Protein AF-A0A453DT46-F1 (afdb_monomer_lite)

Radius of gyration: 20.08 Å; chains: 1; bounding box: 34×26×58 Å

Organism: Aegilops tauschii subsp. strangulata (NCBI:txid200361)

Structure (mmCIF, N/CA/C/O backbone):
data_AF-A0A453DT46-F1
#
_entry.id   AF-A0A453DT46-F1
#
loop_
_atom_site.group_PDB
_atom_site.id
_atom_site.type_symbol
_atom_site.label_atom_id
_atom_site.label_alt_id
_atom_site.label_comp_id
_atom_site.label_asym_id
_atom_site.label_entity_id
_atom_site.label_seq_id
_atom_site.pdbx_PDB_ins_code
_atom_site.Cartn_x
_atom_site.Cartn_y
_atom_site.Cartn_z
_atom_site.occupancy
_atom_site.B_iso_or_equiv
_atom_site.auth_seq_id
_atom_site.auth_comp_id
_atom_site.auth_asym_id
_atom_site.auth_atom_id
_atom_site.pdbx_PDB_model_num
ATOM 1 N N . SER A 1 1 ? 3.422 9.042 13.425 1.00 88.56 1 SER A N 1
ATOM 2 C CA . SER A 1 1 ? 2.007 9.376 13.141 1.00 88.56 1 SER A CA 1
ATOM 3 C C . SER A 1 1 ? 1.644 8.891 11.740 1.00 88.56 1 SER A C 1
ATOM 5 O O . SER A 1 1 ? 2.549 8.608 10.959 1.00 88.56 1 SER A O 1
ATOM 7 N N . TYR A 1 2 ? 0.354 8.788 11.397 1.00 96.81 2 TYR A N 1
ATOM 8 C CA . TYR A 1 2 ? -0.080 8.256 10.092 1.00 96.81 2 TYR A CA 1
ATOM 9 C C . TYR A 1 2 ? 0.456 9.076 8.910 1.00 96.81 2 TYR A C 1
ATOM 11 O O . TYR A 1 2 ? 0.863 8.499 7.903 1.00 96.81 2 TYR A O 1
ATOM 19 N N . ALA A 1 3 ? 0.520 10.402 9.072 1.00 97.75 3 ALA A N 1
ATOM 20 C CA . ALA A 1 3 ? 1.056 11.328 8.079 1.00 97.75 3 ALA A CA 1
ATOM 21 C C . ALA A 1 3 ? 2.569 11.159 7.858 1.00 97.75 3 ALA A C 1
ATOM 23 O O . ALA A 1 3 ? 3.011 11.162 6.714 1.00 97.75 3 ALA A O 1
ATOM 24 N N . ILE A 1 4 ? 3.354 10.935 8.923 1.00 98.31 4 ILE A N 1
ATOM 25 C CA . ILE A 1 4 ? 4.809 10.705 8.815 1.00 98.31 4 ILE A CA 1
ATOM 26 C C . ILE A 1 4 ? 5.107 9.430 8.013 1.00 98.31 4 ILE A C 1
ATOM 28 O O . ILE A 1 4 ? 5.979 9.418 7.150 1.00 98.31 4 ILE A O 1
ATOM 32 N N . GLU A 1 5 ? 4.351 8.357 8.252 1.00 98.06 5 GLU A N 1
ATOM 33 C CA . GLU A 1 5 ? 4.476 7.136 7.449 1.00 98.06 5 GLU A CA 1
ATOM 34 C C . GLU A 1 5 ? 4.097 7.393 5.986 1.00 98.06 5 GLU A C 1
ATOM 36 O O . GLU A 1 5 ? 4.748 6.877 5.083 1.00 98.06 5 GLU A O 1
ATOM 41 N N . SER A 1 6 ? 3.063 8.210 5.754 1.00 98.00 6 SER A N 1
ATOM 42 C CA . SER A 1 6 ? 2.613 8.562 4.409 1.00 98.00 6 SER A CA 1
ATOM 43 C C . SER A 1 6 ? 3.694 9.303 3.628 1.00 98.00 6 SER A C 1
ATOM 45 O O . SER A 1 6 ? 4.025 8.878 2.528 1.00 98.00 6 SER A O 1
ATOM 47 N N . ILE A 1 7 ? 4.287 10.362 4.195 1.00 98.38 7 ILE A N 1
ATOM 48 C CA . ILE A 1 7 ? 5.329 11.130 3.498 1.00 98.38 7 ILE A CA 1
ATOM 49 C C . ILE A 1 7 ? 6.579 10.285 3.244 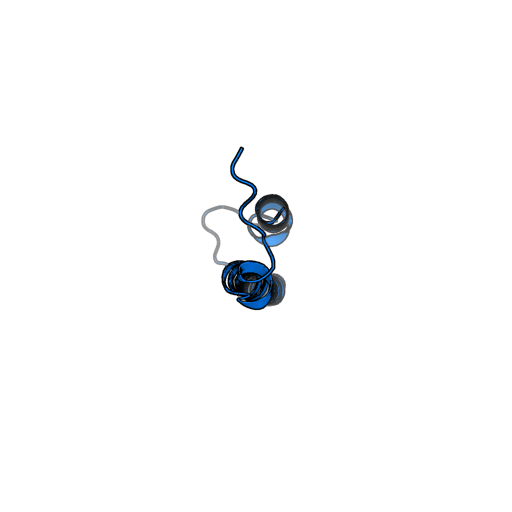1.00 98.38 7 ILE A C 1
ATOM 51 O O . ILE A 1 7 ? 7.160 10.358 2.165 1.00 98.38 7 ILE A O 1
ATOM 55 N N . HIS A 1 8 ? 6.955 9.414 4.186 1.00 98.31 8 HIS A N 1
ATOM 56 C CA . HIS A 1 8 ? 8.088 8.515 3.992 1.00 98.31 8 HIS A CA 1
ATOM 57 C C . HIS A 1 8 ? 7.857 7.550 2.820 1.00 98.31 8 HIS A C 1
ATOM 59 O O . HIS A 1 8 ? 8.766 7.324 2.023 1.00 98.31 8 HIS A O 1
ATOM 65 N N . LEU A 1 9 ? 6.646 7.005 2.673 1.00 98.31 9 LEU A N 1
ATOM 66 C CA . LEU A 1 9 ? 6.311 6.138 1.542 1.00 98.31 9 LEU A CA 1
ATOM 67 C C . LEU A 1 9 ? 6.200 6.912 0.227 1.00 98.31 9 LEU A C 1
ATOM 69 O O . LEU A 1 9 ? 6.655 6.414 -0.801 1.00 98.31 9 LEU A O 1
ATOM 73 N N . SER A 1 10 ? 5.679 8.139 0.253 1.00 98.19 10 SER A N 1
ATOM 74 C CA . SER A 1 10 ? 5.660 8.996 -0.931 1.00 98.19 10 SER A CA 1
ATOM 75 C C . SER A 1 10 ? 7.072 9.226 -1.472 1.00 98.19 10 SER A C 1
ATOM 77 O O . SER A 1 10 ? 7.316 8.992 -2.653 1.00 98.19 10 SER A O 1
ATOM 79 N N . CYS A 1 11 ? 8.022 9.605 -0.612 1.00 98.25 11 CYS A N 1
ATOM 80 C CA . CYS A 1 11 ? 9.399 9.867 -1.033 1.00 98.25 11 CYS A CA 1
ATOM 81 C C . CYS A 1 11 ? 10.140 8.602 -1.486 1.00 98.25 11 CYS A C 1
ATOM 83 O O . CYS A 1 11 ? 10.887 8.659 -2.455 1.00 98.25 11 CYS A O 1
ATOM 85 N N . ASN A 1 12 ? 9.948 7.468 -0.804 1.00 97.75 12 ASN A N 1
ATOM 86 C CA . ASN A 1 12 ? 10.748 6.262 -1.054 1.00 97.75 12 ASN A CA 1
ATOM 87 C C . ASN A 1 12 ? 10.142 5.284 -2.067 1.00 97.75 12 ASN A C 1
ATOM 89 O O . ASN A 1 12 ? 10.862 4.417 -2.554 1.00 97.75 12 ASN A O 1
ATOM 93 N N . TYR A 1 13 ? 8.849 5.400 -2.378 1.00 97.44 13 TYR A N 1
ATOM 94 C CA . TYR A 1 13 ? 8.157 4.469 -3.274 1.00 97.44 13 TYR A CA 1
ATOM 95 C C . TYR A 1 13 ? 7.396 5.175 -4.392 1.00 97.44 13 TYR A C 1
ATOM 97 O O . TYR A 1 13 ? 7.539 4.768 -5.544 1.00 97.44 13 TYR A O 1
ATOM 105 N N . ALA A 1 14 ? 6.608 6.209 -4.076 1.00 97.44 14 ALA A N 1
ATOM 106 C CA . ALA A 1 14 ? 5.739 6.846 -5.068 1.00 97.44 14 ALA A CA 1
ATOM 107 C C . ALA A 1 14 ? 6.529 7.717 -6.056 1.00 97.44 14 ALA A C 1
ATOM 109 O O . ALA A 1 14 ? 6.458 7.489 -7.261 1.00 97.44 14 ALA A O 1
ATOM 110 N N . TYR A 1 15 ? 7.302 8.678 -5.543 1.00 97.12 15 TYR A N 1
ATOM 111 C CA . TYR A 1 15 ? 8.078 9.624 -6.355 1.00 97.12 15 TYR A CA 1
ATOM 112 C C . TYR A 1 15 ? 9.474 9.121 -6.712 1.00 97.12 15 TYR A C 1
ATOM 114 O O . TYR A 1 15 ? 10.111 9.654 -7.618 1.00 97.12 15 TYR A O 1
ATOM 122 N N . LYS A 1 16 ? 9.965 8.111 -5.990 1.00 96.31 16 LYS A N 1
ATOM 123 C CA . LYS A 1 16 ? 11.307 7.578 -6.190 1.00 96.31 16 LYS A CA 1
ATOM 124 C C . LYS A 1 16 ? 11.462 7.032 -7.612 1.00 96.31 16 LYS A C 1
ATOM 126 O O . LYS A 1 16 ? 10.701 6.150 -8.010 1.00 96.31 16 LYS A O 1
ATOM 131 N N . ASP A 1 17 ? 12.471 7.541 -8.315 1.00 93.88 17 ASP A N 1
ATOM 132 C CA . ASP A 1 17 ? 12.873 7.149 -9.672 1.00 93.88 17 ASP A CA 1
ATOM 133 C C . ASP A 1 17 ? 11.807 7.409 -10.761 1.00 93.88 17 ASP A C 1
ATOM 135 O O . ASP A 1 17 ? 11.914 6.898 -11.873 1.00 93.88 17 ASP A O 1
ATOM 139 N N . VAL A 1 18 ? 10.786 8.226 -10.464 1.00 96.56 18 VAL A N 1
ATOM 140 C CA . VAL A 1 18 ? 9.748 8.633 -11.424 1.00 96.56 18 VAL A CA 1
ATOM 141 C C . VAL A 1 18 ? 10.054 10.029 -11.956 1.00 96.56 18 VAL A C 1
ATOM 143 O O . VAL A 1 18 ? 10.296 10.957 -11.185 1.00 96.56 18 VAL A O 1
ATOM 146 N N . VAL A 1 19 ? 9.993 10.197 -13.278 1.00 96.50 19 VAL A N 1
ATOM 147 C CA . VAL A 1 19 ? 10.138 11.496 -13.954 1.00 96.50 19 VAL A CA 1
ATOM 148 C C . VAL A 1 19 ? 8.901 11.810 -14.794 1.00 96.50 19 VAL A C 1
ATOM 150 O O . VAL A 1 19 ? 8.073 10.944 -15.065 1.00 96.50 19 VAL A O 1
ATOM 153 N N . GLN A 1 20 ? 8.735 13.072 -15.180 1.00 97.50 20 GLN A N 1
ATOM 154 C CA . GLN A 1 20 ? 7.572 13.507 -15.949 1.00 97.50 20 GLN A CA 1
ATOM 155 C C . GLN A 1 20 ? 7.516 12.830 -17.332 1.00 97.50 20 GLN A C 1
ATOM 157 O O . GLN A 1 20 ? 8.545 12.611 -17.965 1.00 97.50 20 GLN A O 1
ATOM 162 N N . ASN A 1 21 ? 6.297 12.567 -17.817 1.00 96.56 21 ASN A N 1
ATOM 163 C CA . ASN A 1 21 ? 6.010 12.051 -19.162 1.00 96.56 21 ASN A CA 1
ATOM 164 C C . ASN A 1 21 ? 6.554 10.637 -19.464 1.00 96.56 21 ASN A C 1
ATOM 166 O O . ASN A 1 21 ? 6.793 10.303 -20.623 1.00 96.56 21 ASN A O 1
ATOM 170 N N . ILE A 1 22 ? 6.729 9.800 -18.436 1.00 96.31 22 ILE A N 1
ATOM 171 C CA . ILE A 1 22 ? 7.026 8.369 -18.602 1.00 96.31 22 ILE A CA 1
ATOM 172 C C . ILE A 1 22 ? 5.769 7.522 -18.418 1.00 96.31 22 ILE A C 1
ATOM 174 O O . ILE A 1 22 ? 4.847 7.900 -17.695 1.00 96.31 22 ILE A O 1
ATOM 178 N N . THR A 1 23 ? 5.760 6.343 -19.035 1.00 97.25 23 THR A N 1
ATOM 179 C CA . THR A 1 23 ? 4.762 5.308 -18.746 1.00 97.25 23 THR A CA 1
ATOM 180 C C . THR A 1 23 ? 5.299 4.388 -17.655 1.00 97.25 23 THR A C 1
ATOM 182 O O . THR A 1 23 ? 6.406 3.868 -17.774 1.00 97.25 23 THR A O 1
ATOM 185 N N . LEU A 1 24 ? 4.519 4.188 -16.594 1.00 97.94 24 LEU A N 1
ATOM 186 C CA . LEU A 1 24 ? 4.835 3.250 -15.520 1.00 97.94 24 LEU A CA 1
ATOM 187 C C . LEU A 1 24 ? 4.201 1.896 -15.842 1.00 97.94 24 LEU A C 1
ATOM 189 O O . LEU A 1 24 ? 2.979 1.797 -15.934 1.00 97.94 24 LEU A O 1
ATOM 193 N N . GLY A 1 25 ? 5.037 0.880 -16.040 1.00 97.12 25 GLY A N 1
ATOM 194 C CA . GLY A 1 25 ? 4.607 -0.483 -16.349 1.00 97.12 25 GLY A CA 1
ATOM 195 C C . GLY A 1 25 ? 4.744 -1.440 -15.166 1.00 97.12 25 GLY A C 1
ATOM 196 O O . GLY A 1 25 ? 4.780 -1.035 -13.999 1.00 97.12 25 GLY A O 1
ATOM 197 N N . ASP A 1 26 ? 4.870 -2.720 -15.493 1.00 98.25 26 ASP A N 1
ATOM 198 C CA . ASP A 1 26 ? 4.865 -3.831 -14.540 1.00 98.25 26 ASP A CA 1
ATOM 199 C C . ASP A 1 26 ? 5.949 -3.723 -13.456 1.00 98.25 26 ASP A C 1
ATOM 201 O O . ASP A 1 26 ? 5.673 -3.986 -12.287 1.00 98.25 26 ASP A O 1
ATOM 205 N N . ASP A 1 27 ? 7.149 -3.241 -13.792 1.00 97.00 27 ASP A N 1
ATOM 206 C CA . ASP A 1 27 ? 8.239 -3.057 -12.821 1.00 97.00 27 ASP A CA 1
ATOM 207 C C . ASP A 1 27 ? 7.857 -2.090 -11.689 1.00 97.00 27 ASP A C 1
ATOM 209 O O . ASP A 1 27 ? 8.155 -2.320 -10.510 1.00 97.00 27 ASP A O 1
ATOM 213 N N . TYR A 1 28 ? 7.152 -1.005 -12.023 1.00 97.75 28 TYR A N 1
ATOM 214 C CA . TYR A 1 28 ? 6.624 -0.081 -11.023 1.00 97.75 28 TYR A CA 1
ATOM 215 C C . TYR A 1 28 ? 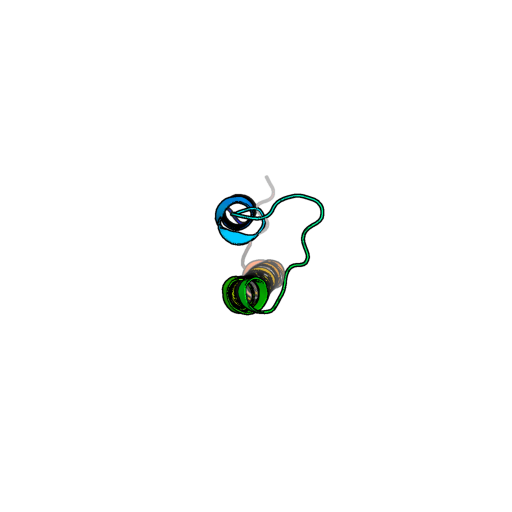5.477 -0.731 -10.246 1.00 97.75 28 TYR A C 1
ATOM 217 O O . TYR A 1 28 ? 5.426 -0.636 -9.019 1.00 97.75 28 TYR A O 1
ATOM 225 N N . TYR A 1 29 ? 4.578 -1.430 -10.941 1.00 98.00 29 TYR A N 1
ATOM 226 C CA . TYR A 1 29 ? 3.435 -2.088 -10.320 1.00 98.00 29 TYR A CA 1
ATOM 227 C C . TYR A 1 29 ? 3.869 -3.115 -9.267 1.00 98.00 29 TYR A C 1
ATOM 229 O O . TYR A 1 29 ? 3.526 -2.965 -8.093 1.00 98.00 29 TYR A O 1
ATOM 237 N N . PHE A 1 30 ? 4.679 -4.110 -9.637 1.00 98.31 30 PHE A N 1
ATOM 238 C CA . PHE A 1 30 ? 5.044 -5.212 -8.743 1.00 98.31 30 PHE A CA 1
ATOM 239 C C . PHE A 1 30 ? 5.839 -4.757 -7.517 1.00 98.31 30 PHE A C 1
ATOM 241 O O . PHE A 1 30 ? 5.708 -5.333 -6.438 1.00 98.31 30 PHE A O 1
ATOM 248 N N . THR A 1 31 ? 6.626 -3.689 -7.642 1.00 97.12 31 THR A N 1
ATOM 249 C CA . THR A 1 31 ? 7.409 -3.154 -6.520 1.00 97.12 31 THR A CA 1
ATOM 250 C C . THR A 1 31 ? 6.584 -2.274 -5.575 1.00 97.12 31 THR A C 1
ATOM 252 O O . THR A 1 31 ? 6.889 -2.211 -4.382 1.00 97.12 31 THR A O 1
ATOM 255 N N . ARG A 1 32 ? 5.540 -1.585 -6.063 1.00 98.12 32 ARG A N 1
ATOM 256 C CA . ARG A 1 32 ? 4.725 -0.654 -5.253 1.00 98.12 32 ARG A CA 1
ATOM 257 C C . ARG A 1 32 ? 3.421 -1.280 -4.752 1.00 98.12 32 ARG A C 1
ATOM 259 O O . ARG A 1 32 ? 2.923 -0.858 -3.707 1.00 98.12 32 ARG A O 1
ATOM 266 N N . TYR A 1 33 ? 2.900 -2.309 -5.418 1.00 98.44 33 TYR A N 1
ATOM 267 C CA . TYR A 1 33 ? 1.658 -2.989 -5.040 1.00 98.44 33 TYR A CA 1
ATOM 268 C C . TYR A 1 33 ? 1.646 -3.493 -3.579 1.00 98.44 33 TYR A C 1
ATOM 270 O O . TYR A 1 33 ? 0.731 -3.106 -2.845 1.00 98.44 33 TYR A O 1
ATOM 278 N N . PRO A 1 34 ? 2.684 -4.190 -3.066 1.00 98.38 34 PRO A N 1
ATOM 279 C CA . PRO A 1 34 ? 2.696 -4.643 -1.669 1.00 98.38 34 PRO A CA 1
ATOM 280 C C . PRO A 1 34 ? 2.661 -3.495 -0.646 1.00 98.38 34 PRO A C 1
ATOM 282 O O . PRO A 1 34 ? 2.159 -3.642 0.472 1.00 98.38 34 PRO A O 1
ATOM 285 N N . VAL A 1 35 ? 3.186 -2.319 -1.010 1.00 98.12 35 VAL A N 1
ATOM 286 C CA . VAL A 1 35 ? 3.129 -1.125 -0.154 1.00 98.12 35 VAL A CA 1
ATOM 287 C C . VAL A 1 35 ? 1.698 -0.612 -0.056 1.00 98.12 35 VAL A C 1
ATOM 289 O O . VAL A 1 35 ? 1.248 -0.282 1.043 1.00 98.12 35 VAL A O 1
ATOM 292 N N . VAL A 1 36 ? 0.972 -0.577 -1.175 1.00 98.44 36 VAL A N 1
ATOM 293 C CA . VAL A 1 36 ? -0.441 -0.176 -1.209 1.00 98.44 36 VAL A CA 1
ATOM 294 C C . VAL A 1 36 ? -1.288 -1.134 -0.375 1.00 98.44 36 VAL A C 1
ATOM 296 O O . VAL A 1 36 ? -2.021 -0.675 0.504 1.00 98.44 36 VAL A O 1
ATOM 299 N N . GLU A 1 37 ? -1.130 -2.447 -0.563 1.00 98.69 37 GLU A N 1
ATOM 300 C CA . GLU A 1 37 ? -1.842 -3.459 0.228 1.00 98.69 37 GLU A CA 1
ATOM 301 C C . GLU A 1 37 ? -1.610 -3.275 1.731 1.00 98.69 37 GLU A C 1
ATOM 303 O O . GLU A 1 37 ? -2.557 -3.206 2.521 1.00 98.69 37 GLU A O 1
ATOM 308 N N . LYS A 1 38 ? -0.348 -3.087 2.137 1.00 98.38 38 LYS A N 1
ATOM 309 C CA . LYS A 1 38 ? 0.004 -2.826 3.536 1.00 98.38 38 LYS A CA 1
ATOM 310 C C . LYS A 1 38 ? -0.697 -1.582 4.082 1.00 98.38 38 LYS A C 1
ATOM 312 O O . LYS A 1 38 ? -1.144 -1.592 5.230 1.00 98.38 38 LYS A O 1
ATOM 317 N N . ARG A 1 39 ? -0.799 -0.502 3.300 1.00 98.31 39 ARG A N 1
ATOM 318 C CA . ARG A 1 39 ? -1.465 0.737 3.738 1.00 98.31 39 ARG A CA 1
ATOM 319 C C . ARG A 1 39 ? -2.968 0.583 3.876 1.00 98.31 39 ARG A C 1
ATOM 321 O O . ARG A 1 39 ? -3.510 1.089 4.859 1.00 98.31 39 ARG A O 1
ATOM 328 N N . LEU A 1 40 ? -3.610 -0.147 2.970 1.00 98.62 40 LEU A N 1
ATOM 329 C CA . LEU A 1 40 ? -5.033 -0.470 3.074 1.00 98.62 40 LEU A CA 1
ATOM 330 C C . LEU A 1 40 ? -5.317 -1.296 4.335 1.00 98.62 40 LEU A C 1
ATOM 332 O O . LEU A 1 40 ? -6.181 -0.924 5.131 1.00 98.62 40 LEU A O 1
ATOM 336 N N . ALA A 1 41 ? -4.520 -2.338 4.589 1.00 98.69 41 ALA A N 1
ATOM 337 C CA . ALA A 1 41 ? -4.646 -3.149 5.798 1.00 98.69 41 ALA A CA 1
ATOM 338 C C . ALA A 1 41 ? -4.431 -2.320 7.079 1.00 98.69 41 ALA A C 1
ATOM 340 O O . ALA A 1 41 ? -5.235 -2.375 8.012 1.00 98.69 41 ALA A O 1
ATOM 341 N N . GLN A 1 42 ? -3.379 -1.493 7.121 1.00 98.38 42 GLN A N 1
ATOM 342 C CA . GLN A 1 42 ? -3.110 -0.608 8.259 1.00 98.38 42 GLN A CA 1
ATOM 343 C C . GLN A 1 42 ? -4.254 0.379 8.510 1.00 98.38 42 GLN A C 1
ATOM 345 O O . GLN A 1 42 ? -4.606 0.608 9.668 1.00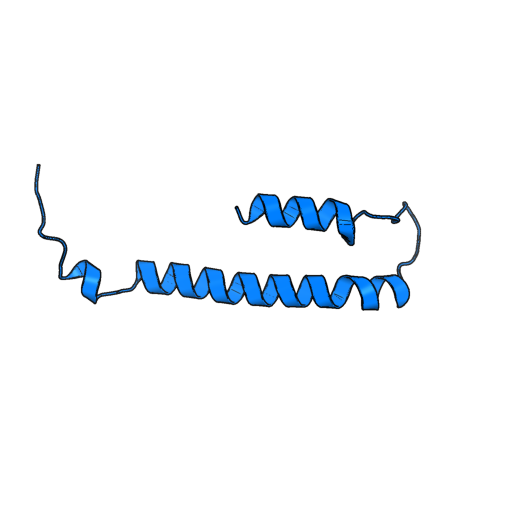 98.38 42 GLN A O 1
ATOM 350 N N . ALA A 1 43 ? -4.827 0.966 7.457 1.00 98.19 43 ALA A N 1
ATOM 351 C CA . ALA A 1 43 ? -5.957 1.880 7.575 1.00 98.19 43 ALA A CA 1
ATOM 352 C C . ALA A 1 43 ? -7.183 1.178 8.175 1.00 98.19 43 ALA A C 1
ATOM 354 O O . ALA A 1 43 ? -7.760 1.703 9.125 1.00 98.19 43 ALA A O 1
ATOM 355 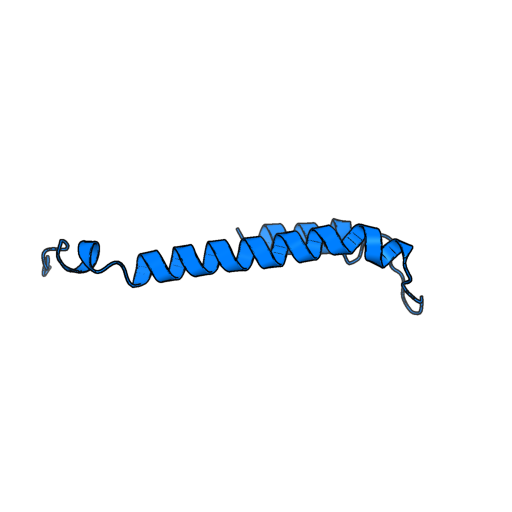N N . GLY A 1 44 ? -7.515 -0.029 7.704 1.00 98.56 44 GLY A N 1
ATOM 356 C CA . GLY A 1 44 ? -8.617 -0.827 8.246 1.00 98.56 44 GLY A CA 1
ATOM 357 C C . GLY A 1 44 ? -8.453 -1.128 9.738 1.00 98.56 44 GLY A C 1
ATOM 358 O O . GLY A 1 44 ? -9.348 -0.837 10.529 1.00 98.56 44 GLY A O 1
ATOM 359 N N . VAL A 1 45 ? -7.278 -1.620 10.149 1.00 98.50 45 VAL A N 1
ATOM 360 C CA . VAL A 1 45 ? -6.984 -1.918 11.565 1.00 98.50 45 VAL A CA 1
ATOM 361 C C . VAL A 1 45 ? -7.066 -0.661 12.433 1.00 98.50 45 VAL A C 1
ATOM 363 O O . VAL A 1 45 ? -7.649 -0.684 13.516 1.00 98.50 45 VAL A O 1
ATOM 366 N N . ARG A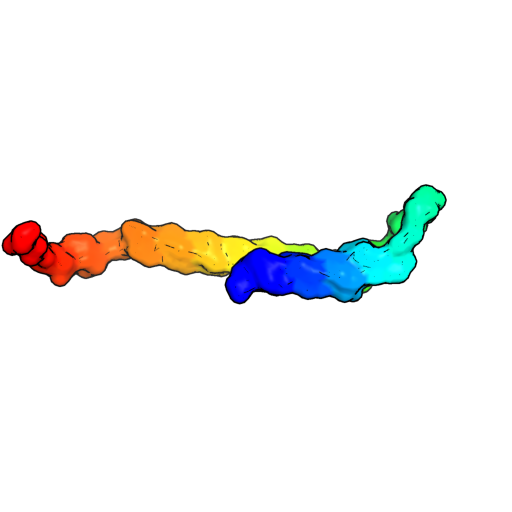 1 46 ? -6.487 0.453 11.974 1.00 98.06 46 ARG A N 1
ATOM 367 C CA . ARG A 1 46 ? -6.471 1.714 12.731 1.00 98.06 46 ARG A CA 1
ATOM 368 C C . ARG A 1 46 ? -7.862 2.309 12.863 1.00 98.06 46 ARG A C 1
ATOM 370 O O . ARG A 1 46 ? -8.216 2.752 13.951 1.00 98.06 46 ARG A O 1
ATOM 377 N N . LEU A 1 47 ? -8.644 2.290 11.787 1.00 98.44 47 LEU A N 1
ATOM 378 C CA . LEU A 1 47 ? -10.021 2.759 11.810 1.00 98.44 47 LEU A CA 1
ATOM 379 C C . LEU A 1 47 ? -10.863 1.904 12.758 1.00 98.44 47 LEU A C 1
ATOM 381 O O . LEU A 1 47 ? -11.511 2.457 13.641 1.00 98.44 47 LEU A O 1
ATOM 385 N N . ALA A 1 48 ? -10.787 0.574 12.648 1.00 98.25 48 ALA A N 1
ATOM 386 C CA . ALA A 1 48 ? -11.489 -0.333 13.551 1.00 98.25 48 ALA A CA 1
ATOM 387 C C . ALA A 1 48 ? -11.108 -0.081 15.018 1.00 98.25 48 ALA A C 1
ATOM 389 O O . ALA A 1 48 ? -11.981 0.030 15.870 1.00 98.25 48 ALA A O 1
ATOM 390 N N . LEU A 1 49 ? -9.817 0.097 15.320 1.00 97.06 49 LEU A N 1
ATOM 391 C CA . LEU A 1 49 ? -9.352 0.435 16.667 1.00 97.06 49 LEU A CA 1
ATOM 392 C C . LEU A 1 49 ? -9.939 1.761 17.174 1.00 97.06 49 LEU A C 1
ATOM 394 O O . LEU A 1 49 ? -10.338 1.843 18.335 1.00 97.06 49 LEU A O 1
ATOM 398 N N . ILE A 1 50 ? -9.969 2.798 16.334 1.00 96.69 50 ILE A N 1
ATOM 399 C CA . ILE A 1 50 ? -10.524 4.110 16.692 1.00 96.69 50 ILE A CA 1
ATOM 400 C C . ILE A 1 50 ? -12.023 3.991 16.975 1.00 96.69 50 ILE A C 1
ATOM 402 O O . ILE A 1 50 ? -12.474 4.428 18.030 1.00 96.69 50 ILE A O 1
ATOM 406 N N . LEU A 1 51 ? -12.780 3.356 16.079 1.00 97.00 51 LEU A N 1
ATOM 407 C CA . LEU A 1 51 ? -14.223 3.179 16.237 1.00 97.00 51 LEU A CA 1
ATOM 408 C C . LEU A 1 51 ? -14.548 2.326 17.467 1.00 97.00 51 LEU A C 1
ATOM 410 O O . LEU A 1 51 ? -15.389 2.717 18.271 1.00 97.00 51 LEU A O 1
ATOM 414 N N . ASN A 1 52 ? -13.822 1.225 17.675 1.00 95.69 52 ASN A N 1
ATOM 415 C CA . ASN A 1 52 ? -13.985 0.383 18.858 1.00 95.69 52 ASN A CA 1
ATOM 416 C C . ASN A 1 52 ? -13.749 1.173 20.147 1.00 95.69 52 ASN A C 1
ATOM 418 O O . ASN A 1 52 ? -14.481 0.985 21.105 1.00 95.69 52 ASN A O 1
ATOM 422 N N . ARG A 1 53 ? -12.763 2.079 20.180 1.00 93.19 53 ARG A N 1
ATOM 423 C CA . ARG A 1 53 ? -12.521 2.940 21.350 1.00 93.19 53 ARG A CA 1
ATOM 424 C C . ARG A 1 53 ? -13.638 3.955 21.580 1.00 93.19 53 ARG A C 1
ATOM 426 O O . ARG A 1 53 ? -13.961 4.207 22.733 1.00 93.19 53 ARG A O 1
ATOM 433 N N . ILE A 1 54 ? -14.185 4.544 20.516 1.00 93.44 54 ILE A N 1
ATOM 434 C CA . ILE A 1 54 ? -15.267 5.539 20.606 1.00 93.44 54 ILE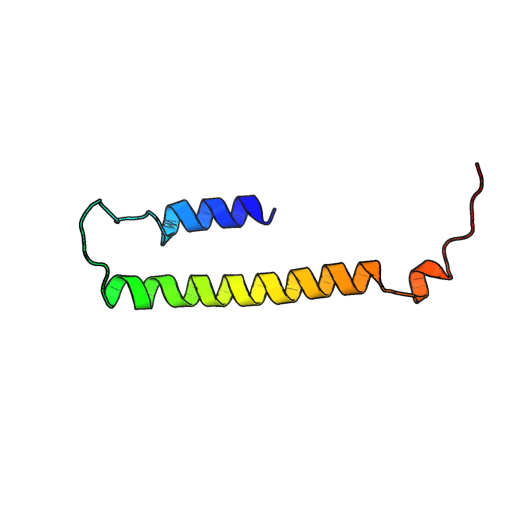 A CA 1
ATOM 435 C C . ILE A 1 54 ? -16.565 4.888 21.094 1.00 93.44 54 ILE A C 1
ATOM 437 O O . ILE A 1 54 ? -17.278 5.474 21.902 1.00 93.44 54 ILE A O 1
ATOM 441 N N . PHE A 1 55 ? -16.864 3.679 20.621 1.00 92.44 55 PHE A N 1
ATOM 442 C CA . PHE A 1 55 ? -18.138 3.006 20.877 1.00 92.44 55 PHE A CA 1
ATOM 443 C C . PHE A 1 55 ? -18.070 1.912 21.957 1.00 92.44 55 PHE A C 1
ATOM 445 O O . PHE A 1 55 ? -19.023 1.145 22.113 1.00 92.44 55 PHE A O 1
ATOM 452 N N . ASP A 1 56 ? -16.977 1.830 22.722 1.00 89.12 56 ASP A N 1
ATOM 453 C CA . ASP A 1 56 ? -16.861 0.905 23.854 1.00 89.12 56 ASP A CA 1
ATOM 454 C C . ASP A 1 56 ? -17.769 1.345 25.017 1.00 89.12 56 ASP A C 1
ATOM 456 O O . ASP A 1 56 ? -17.391 2.144 25.877 1.00 89.12 56 ASP A O 1
ATOM 460 N N . LYS A 1 57 ? -18.988 0.793 25.050 1.00 72.50 57 LYS A N 1
ATOM 461 C CA . LYS A 1 57 ? -20.011 1.076 26.072 1.00 72.50 57 LYS A CA 1
ATOM 462 C C . LYS A 1 57 ? -19.530 0.804 27.500 1.00 72.50 57 LYS A C 1
ATOM 464 O O . LYS A 1 57 ? -19.922 1.520 28.413 1.00 72.50 57 LYS A O 1
ATOM 469 N N . LYS A 1 58 ? -18.618 -0.157 27.701 1.00 67.12 58 LYS A N 1
ATOM 470 C CA . LYS A 1 58 ? -18.118 -0.503 29.044 1.00 67.12 58 LYS A CA 1
ATOM 471 C C . LYS A 1 58 ? -17.340 0.643 29.695 1.00 67.12 58 LYS A C 1
ATOM 473 O O . LYS A 1 58 ? -17.299 0.714 30.920 1.00 67.12 58 LYS A O 1
ATOM 478 N N . LYS A 1 59 ? -16.746 1.536 28.893 1.00 58.12 59 LYS A N 1
ATOM 479 C CA . LYS A 1 59 ? -16.074 2.756 29.370 1.00 58.12 59 LYS A CA 1
ATOM 480 C C . LYS A 1 59 ? -17.025 3.927 29.602 1.00 58.12 59 LYS A C 1
ATOM 482 O O . LYS A 1 59 ? -16.729 4.766 30.445 1.00 58.12 59 LYS A O 1
ATOM 487 N N . ALA A 1 60 ? -18.146 3.982 28.885 1.00 56.91 60 ALA A N 1
ATOM 488 C CA . ALA A 1 60 ? -19.175 4.996 29.106 1.00 56.91 60 ALA A CA 1
ATOM 489 C C . ALA A 1 60 ? -19.873 4.802 30.464 1.00 56.91 60 ALA A C 1
ATOM 491 O O . ALA A 1 60 ? -20.129 5.779 31.158 1.00 56.91 60 ALA A O 1
ATOM 492 N N . ASP A 1 61 ? -20.082 3.549 30.880 1.00 58.81 61 ASP A N 1
ATOM 493 C CA . ASP A 1 61 ? -20.754 3.219 32.145 1.00 58.81 61 ASP A CA 1
ATOM 494 C C . ASP A 1 61 ? -19.848 3.373 33.387 1.00 58.81 61 ASP A C 1
ATOM 496 O O . ASP A 1 61 ? -20.341 3.424 34.511 1.00 58.81 61 ASP A O 1
ATOM 500 N N . THR A 1 62 ? -18.519 3.447 33.210 1.00 58.34 62 THR A N 1
ATOM 501 C CA . THR A 1 62 ? -17.536 3.557 34.310 1.00 58.34 62 THR A CA 1
ATOM 502 C C . THR A 1 62 ? -16.929 4.944 34.497 1.00 58.34 62 THR A C 1
ATOM 504 O O . THR A 1 62 ? -16.144 5.107 35.428 1.00 58.34 62 THR A O 1
ATOM 507 N N . MET A 1 63 ? -17.272 5.953 33.687 1.00 59.25 63 MET A N 1
ATOM 508 C CA . MET A 1 63 ? -16.921 7.337 34.023 1.00 59.25 63 MET A CA 1
ATOM 509 C C . MET A 1 63 ? -17.959 7.887 35.009 1.00 59.25 63 MET A C 1
ATOM 511 O O . MET A 1 63 ? -19.079 8.182 34.591 1.00 59.25 63 MET A O 1
ATOM 515 N N . PRO A 1 64 ? -17.629 8.068 36.305 1.00 55.94 64 PRO A N 1
ATOM 516 C CA . PRO A 1 64 ? -18.486 8.861 37.165 1.00 55.94 64 PRO A CA 1
ATOM 517 C C . PRO A 1 64 ? -18.473 10.277 36.591 1.00 55.94 64 PRO A C 1
ATOM 519 O O . PRO A 1 64 ? -17.410 10.802 36.248 1.00 55.94 64 PRO A O 1
ATOM 522 N N . LEU A 1 65 ? -19.647 10.892 36.481 1.00 58.84 65 LEU A N 1
ATOM 523 C CA . LEU A 1 65 ? -19.776 12.324 36.242 1.00 58.84 65 LEU A CA 1
ATOM 524 C C . LEU A 1 65 ? -19.074 13.063 37.389 1.00 58.84 65 LEU A C 1
ATOM 526 O O . LEU A 1 65 ? -19.694 13.357 38.408 1.00 58.84 65 LEU A O 1
ATOM 530 N N . TYR A 1 66 ? -17.780 13.350 37.250 1.00 54.09 66 TYR A N 1
ATOM 531 C CA . TYR A 1 66 ? -17.148 14.359 38.084 1.00 54.09 66 TYR A CA 1
ATOM 532 C C . TYR A 1 66 ? -17.555 15.709 37.505 1.00 54.09 66 TYR A C 1
ATOM 534 O O . TYR A 1 66 ? -16.934 16.237 36.585 1.00 54.09 66 TYR A O 1
ATOM 542 N N . VAL A 1 67 ? -18.689 16.199 37.998 1.00 46.31 67 VAL A N 1
ATOM 543 C CA . VAL A 1 67 ? -19.084 17.594 37.857 1.00 46.31 67 VAL A CA 1
ATOM 544 C C . VAL A 1 67 ? -18.085 18.397 38.689 1.00 46.31 67 VAL A C 1
ATOM 546 O O . VAL A 1 67 ? -18.071 18.281 39.915 1.00 46.31 67 VAL A O 1
ATOM 549 N N . GLN A 1 68 ? -17.222 19.155 38.016 1.00 40.56 68 GLN A N 1
ATOM 550 C CA . GLN A 1 68 ? -16.467 20.263 38.597 1.00 40.56 68 GLN A CA 1
ATOM 551 C C . GLN A 1 68 ? -16.854 21.541 37.868 1.00 40.56 68 GLN A C 1
ATOM 553 O O . GLN A 1 68 ? -16.955 21.483 36.621 1.00 40.56 68 GLN A O 1
#

Foldseek 3Di:
DLVVVVVVCCDPQVPPPDDPPDDDDDVSCVVCVVVVVVNVVVVVVVVCVVVCVVPVVVVVVPDDPPDD

Sequence (68 aa):
SYAIESIHLSCNYAYKDVVQNITLGDDYYFTRYPVVEKRLAQAGVRLALILNRIFDKKKADTMPLYVQ

pLDDT: mean 90.07, std 15.68, range [40.56, 98.69]

InterPro domains:
  IPR003154 S1/P1 nuclease [PF02265] (2-56)
  IPR003154 S1/P1 nuclease [PTHR33146] (2-62)
  IPR008947 Phospholipase C/P1 nuclease domain superfamily [G3DSA:1.10.575.10] (1-65)
  IPR008947 Phospholipase C/P1 nuclease domain superfamily [SSF48537] (2-54)

Secondary structure (DSSP, 8-state):
-HHHHHHHHIIIIISTT--TTPPP-HHHHHHHHHHHHHHHHHHHHHHHHHHHHHS-HHHHTT------